Protein AF-A0A960QEC6-F1 (afdb_monomer)

pLDDT: mean 87.74, std 12.14, range [44.19, 95.44]

Sequence (48 aa):
METGLTLNHFLAVSGALFAIGFAGVLIRRNIIVIFMCLELMLSAANLT

Structure (mmCIF, N/CA/C/O backbone):
data_AF-A0A960QEC6-F1
#
_entry.id   AF-A0A960QEC6-F1
#
loop_
_atom_site.group_PDB
_atom_site.id
_atom_site.type_symbol
_atom_site.label_atom_id
_atom_site.label_alt_id
_atom_site.label_comp_id
_atom_site.label_asym_id
_atom_site.label_entity_id
_atom_site.label_seq_id
_atom_site.pdbx_PDB_ins_code
_atom_site.Cartn_x
_atom_site.Cartn_y
_atom_site.Cartn_z
_atom_site.occupancy
_atom_site.B_iso_or_equiv
_atom_site.auth_seq_id
_atom_site.auth_comp_id
_atom_site.auth_asym_id
_atom_site.auth_atom_id
_atom_site.pdbx_PDB_model_num
ATOM 1 N N . MET A 1 1 ? 11.209 -20.878 -22.931 1.00 44.19 1 MET A N 1
ATOM 2 C CA . MET A 1 1 ? 10.314 -19.712 -22.791 1.00 44.19 1 MET A CA 1
ATOM 3 C C . MET A 1 1 ? 10.814 -18.939 -21.592 1.00 44.19 1 MET A C 1
ATOM 5 O O . MET A 1 1 ? 10.469 -19.274 -20.468 1.00 44.19 1 MET A O 1
ATOM 9 N N . GLU A 1 2 ? 11.734 -18.009 -21.817 1.00 53.19 2 GLU A N 1
ATOM 10 C CA . GLU A 1 2 ? 12.245 -17.144 -20.758 1.00 53.19 2 GLU A CA 1
ATOM 11 C C . GLU A 1 2 ? 11.138 -16.138 -20.452 1.00 53.19 2 GLU A C 1
ATOM 13 O O . GLU A 1 2 ? 10.973 -15.141 -21.152 1.00 53.19 2 GLU A O 1
ATOM 18 N N . THR A 1 3 ? 10.287 -16.447 -19.475 1.00 56.00 3 THR A N 1
ATOM 19 C CA . THR A 1 3 ? 9.324 -15.483 -18.940 1.00 56.00 3 THR A CA 1
ATOM 20 C C . THR A 1 3 ? 10.126 -14.451 -18.161 1.00 56.00 3 THR A C 1
ATOM 22 O O . THR A 1 3 ? 10.256 -14.543 -16.941 1.00 56.00 3 THR A O 1
ATOM 25 N N . GLY A 1 4 ? 10.758 -13.530 -18.891 1.00 59.59 4 GLY A N 1
ATOM 26 C CA . GLY A 1 4 ? 11.533 -12.442 -18.328 1.00 59.59 4 GLY A CA 1
ATOM 27 C C . GLY A 1 4 ? 10.627 -11.655 -17.399 1.00 59.59 4 GLY A C 1
ATOM 28 O O . GLY A 1 4 ? 9.723 -10.952 -17.849 1.00 59.59 4 GLY A O 1
ATOM 29 N N . LEU A 1 5 ? 10.841 -11.810 -16.097 1.00 66.00 5 LEU A N 1
ATOM 30 C CA . LEU A 1 5 ? 10.220 -10.982 -15.077 1.00 66.00 5 LEU A CA 1
ATOM 31 C C . LEU A 1 5 ? 10.817 -9.580 -15.235 1.00 66.00 5 LEU A C 1
ATOM 33 O O . LEU A 1 5 ? 11.827 -9.228 -14.636 1.00 66.00 5 LEU A O 1
ATOM 37 N N . THR A 1 6 ? 10.248 -8.821 -16.171 1.00 77.88 6 THR A N 1
ATOM 38 C CA . THR A 1 6 ? 10.687 -7.459 -16.481 1.00 77.88 6 THR A CA 1
ATOM 39 C C . THR A 1 6 ? 10.427 -6.542 -15.288 1.00 77.88 6 THR A C 1
ATOM 41 O O . THR A 1 6 ? 9.474 -6.760 -14.537 1.00 77.88 6 THR A O 1
ATOM 44 N N . LEU A 1 7 ? 11.221 -5.474 -15.161 1.00 81.31 7 LEU A N 1
ATOM 45 C CA . LEU A 1 7 ? 11.080 -4.447 -14.117 1.00 81.31 7 LEU A CA 1
ATOM 46 C C . LEU A 1 7 ? 9.630 -3.952 -13.945 1.00 81.31 7 LEU A C 1
ATOM 48 O O . LEU A 1 7 ? 9.174 -3.705 -12.835 1.00 81.31 7 LEU A O 1
ATOM 52 N N . ASN A 1 8 ? 8.880 -3.871 -15.049 1.00 85.12 8 ASN A N 1
ATOM 53 C CA . ASN A 1 8 ? 7.480 -3.448 -15.055 1.00 85.12 8 ASN A CA 1
ATOM 54 C C . ASN A 1 8 ? 6.567 -4.341 -14.200 1.00 85.12 8 ASN A C 1
ATOM 56 O O . ASN A 1 8 ? 5.608 -3.843 -13.618 1.00 85.12 8 ASN A O 1
ATOM 60 N N . HIS A 1 9 ? 6.846 -5.645 -14.112 1.00 86.81 9 HIS A N 1
ATOM 61 C CA . HIS A 1 9 ? 6.018 -6.576 -13.344 1.00 86.81 9 HIS A CA 1
ATOM 62 C C . HIS A 1 9 ? 6.191 -6.352 -11.837 1.00 86.81 9 HIS A C 1
ATOM 64 O O . HIS A 1 9 ? 5.207 -6.305 -11.103 1.00 86.81 9 HIS A O 1
ATOM 70 N N . PHE A 1 10 ? 7.433 -6.136 -11.391 1.00 88.06 10 PHE A N 1
ATOM 71 C CA . PHE A 1 10 ? 7.730 -5.770 -10.006 1.00 88.06 10 PHE A CA 1
ATOM 72 C C . PHE A 1 10 ? 7.136 -4.406 -9.657 1.00 88.06 10 PHE A C 1
ATOM 74 O O . PHE A 1 10 ? 6.447 -4.289 -8.650 1.00 88.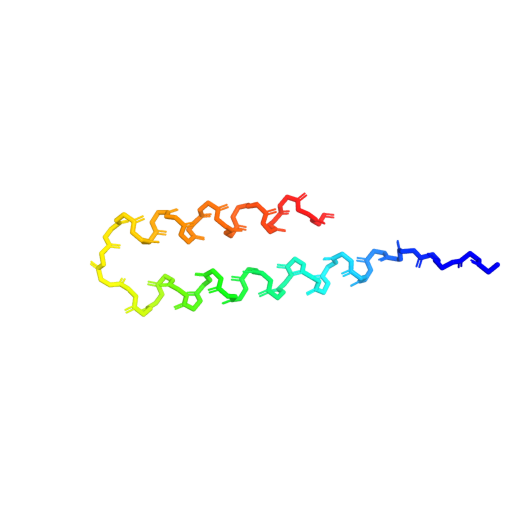06 10 PHE A O 1
ATOM 81 N N . LEU A 1 11 ? 7.291 -3.408 -10.531 1.00 88.25 11 LEU A N 1
ATOM 82 C CA . LEU A 1 11 ? 6.737 -2.071 -10.315 1.00 88.25 11 LEU A CA 1
ATOM 83 C C . LEU A 1 11 ? 5.201 -2.087 -10.200 1.00 88.25 11 LEU A C 1
ATOM 85 O O . LEU A 1 11 ? 4.633 -1.408 -9.345 1.00 88.25 11 LEU A O 1
ATOM 89 N N . ALA A 1 12 ? 4.526 -2.897 -11.024 1.00 91.31 12 ALA A N 1
ATOM 90 C CA . ALA A 1 12 ? 3.076 -3.068 -10.969 1.00 91.31 12 ALA A CA 1
ATOM 91 C C . ALA A 1 12 ? 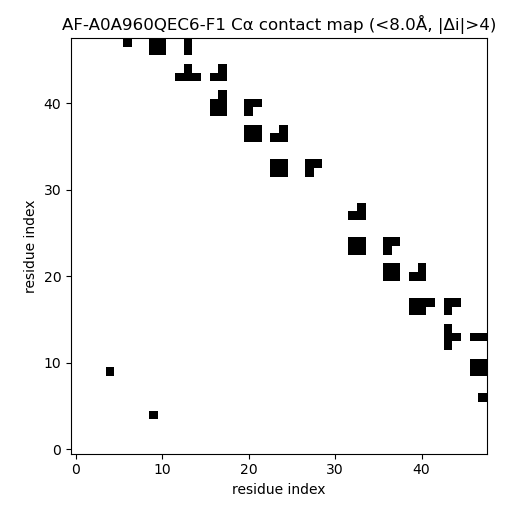2.615 -3.726 -9.657 1.00 91.31 12 ALA A C 1
ATOM 93 O O . ALA A 1 12 ? 1.651 -3.265 -9.043 1.00 91.31 12 ALA A O 1
ATOM 94 N N . VAL A 1 13 ? 3.312 -4.772 -9.201 1.00 91.44 13 VAL A N 1
ATOM 95 C CA 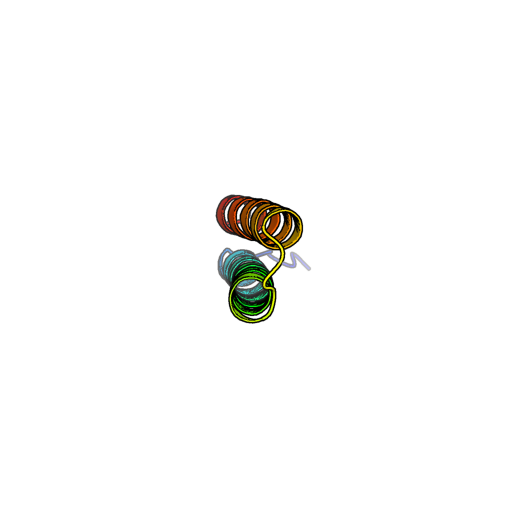. VAL A 1 13 ? 2.991 -5.471 -7.946 1.00 91.44 13 VAL A CA 1
ATOM 96 C C . VAL A 1 13 ? 3.272 -4.584 -6.729 1.00 91.44 13 VAL A C 1
ATOM 98 O O . VAL A 1 13 ? 2.410 -4.457 -5.858 1.00 91.44 13 VAL A O 1
ATOM 101 N N . SER A 1 14 ? 4.426 -3.917 -6.691 1.00 91.50 14 SER A N 1
ATOM 102 C CA . SER A 1 14 ? 4.797 -2.960 -5.641 1.00 91.50 14 SER A CA 1
ATOM 103 C C . SER A 1 14 ? 3.808 -1.798 -5.563 1.00 91.50 14 SER A C 1
ATOM 105 O O . SER A 1 14 ? 3.330 -1.464 -4.480 1.00 91.50 14 SER A O 1
ATOM 107 N N . GLY A 1 15 ? 3.417 -1.228 -6.707 1.00 93.81 15 GLY A N 1
ATOM 108 C CA . GLY A 1 15 ? 2.397 -0.181 -6.768 1.00 93.81 15 GLY A CA 1
ATOM 109 C C . GLY A 1 15 ? 1.032 -0.647 -6.248 1.00 93.81 15 GLY A C 1
ATOM 110 O O . GLY A 1 15 ? 0.384 0.077 -5.489 1.00 93.81 15 GLY A O 1
ATOM 111 N N . ALA A 1 16 ? 0.613 -1.870 -6.587 1.00 94.31 16 ALA A N 1
ATOM 112 C CA . ALA A 1 16 ? -0.633 -2.450 -6.089 1.00 94.31 16 ALA A CA 1
ATOM 113 C C . ALA A 1 16 ? -0.607 -2.669 -4.565 1.00 94.31 16 ALA A C 1
ATOM 115 O O . ALA A 1 16 ? -1.542 -2.254 -3.876 1.00 94.31 16 ALA A O 1
ATOM 116 N N . LEU A 1 17 ? 0.464 -3.258 -4.018 1.00 92.56 17 LEU A N 1
ATOM 117 C CA . LEU A 1 17 ? 0.610 -3.426 -2.566 1.00 92.56 17 LEU A CA 1
ATOM 118 C C . LEU A 1 17 ? 0.657 -2.075 -1.840 1.00 92.56 17 LEU A C 1
ATOM 120 O O . LEU A 1 17 ? 0.014 -1.916 -0.801 1.00 92.56 17 LEU A O 1
ATOM 124 N N . PHE A 1 18 ? 1.366 -1.088 -2.391 1.00 94.19 18 PHE A N 1
ATOM 125 C CA . PHE A 1 18 ? 1.442 0.249 -1.807 1.00 94.19 18 PHE A CA 1
ATOM 126 C C . PHE A 1 18 ? 0.067 0.927 -1.762 1.00 94.19 18 PHE A C 1
ATOM 128 O O . PHE A 1 18 ? -0.300 1.494 -0.733 1.00 94.19 18 PHE A O 1
ATO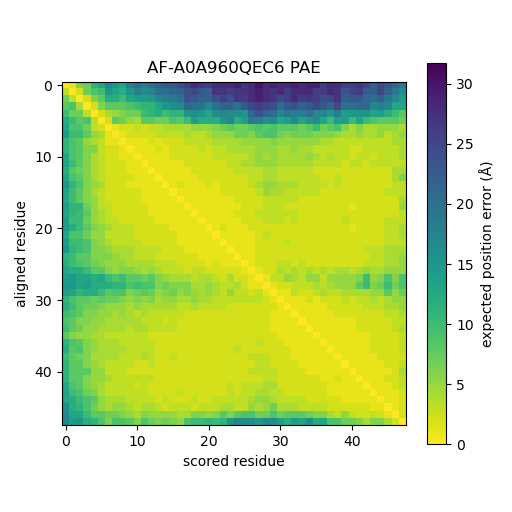M 135 N N . ALA A 1 19 ? -0.728 0.824 -2.833 1.00 95.31 19 ALA A N 1
ATOM 136 C CA . ALA A 1 19 ? -2.086 1.365 -2.874 1.00 95.31 19 ALA A CA 1
ATOM 137 C C . ALA A 1 19 ? -3.015 0.696 -1.843 1.00 95.31 19 ALA A C 1
ATOM 139 O O . ALA A 1 19 ? -3.814 1.381 -1.201 1.00 95.31 19 ALA A O 1
ATOM 140 N N . ILE A 1 20 ? -2.880 -0.619 -1.633 1.00 94.12 20 ILE A N 1
ATOM 141 C CA . ILE A 1 20 ? -3.624 -1.355 -0.597 1.00 94.12 20 ILE A CA 1
ATOM 142 C C . ILE A 1 20 ? -3.232 -0.862 0.801 1.00 94.12 20 ILE A C 1
ATOM 144 O O . ILE A 1 20 ? -4.106 -0.585 1.628 1.00 94.12 20 ILE A O 1
ATOM 148 N N . GLY A 1 21 ? -1.932 -0.705 1.062 1.00 93.75 21 GLY A N 1
ATOM 149 C CA . GLY A 1 21 ? -1.436 -0.146 2.319 1.00 93.75 21 GLY A CA 1
ATOM 150 C C . GLY A 1 21 ? -1.929 1.284 2.554 1.00 93.75 21 GLY A C 1
ATOM 151 O O . GLY A 1 21 ? -2.435 1.589 3.634 1.00 93.75 21 GLY A O 1
ATOM 152 N N . PHE A 1 22 ? -1.893 2.129 1.519 1.00 94.75 22 PHE A N 1
ATOM 153 C 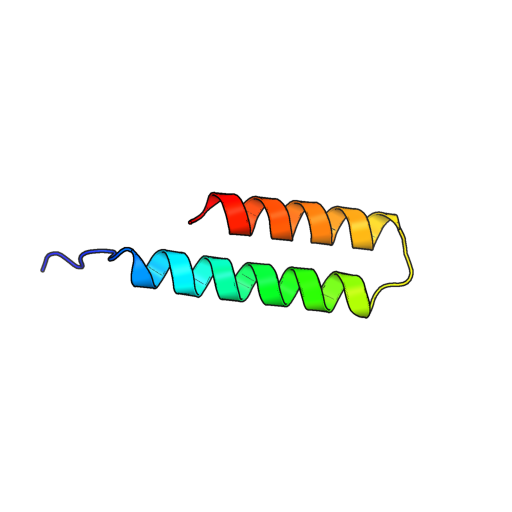CA . PHE A 1 22 ? -2.366 3.513 1.574 1.00 94.75 22 PHE A CA 1
ATOM 154 C C . PHE A 1 22 ? -3.869 3.603 1.868 1.00 94.75 22 PHE A C 1
ATOM 156 O O . PHE A 1 22 ? -4.289 4.361 2.745 1.00 94.75 22 PHE A O 1
ATOM 163 N N . ALA A 1 23 ? -4.685 2.780 1.202 1.00 95.44 23 ALA A N 1
ATOM 164 C CA . ALA A 1 23 ? -6.113 2.681 1.496 1.00 95.44 23 ALA A CA 1
ATOM 165 C C . ALA A 1 23 ? -6.360 2.236 2.951 1.00 95.44 23 ALA A C 1
ATOM 167 O O . ALA A 1 23 ? -7.232 2.781 3.631 1.00 95.44 23 ALA A O 1
ATOM 168 N N . GLY A 1 24 ? -5.558 1.297 3.459 1.00 91.81 24 GLY A N 1
ATOM 169 C CA . GLY A 1 24 ? -5.604 0.851 4.852 1.00 91.81 24 GLY A CA 1
ATOM 170 C C . GLY A 1 24 ? -5.315 1.966 5.864 1.00 91.81 24 GLY A C 1
ATOM 171 O O . GLY A 1 24 ? -6.028 2.069 6.865 1.00 91.81 24 GLY A O 1
ATOM 172 N N . VAL A 1 25 ? -4.340 2.836 5.577 1.00 94.62 25 VAL A N 1
ATOM 173 C CA . VAL A 1 25 ? -4.003 4.002 6.415 1.00 94.62 25 VAL A CA 1
ATOM 174 C C . VAL A 1 25 ? -5.157 5.009 6.479 1.00 94.62 25 VAL A C 1
ATOM 176 O O . VAL A 1 25 ? -5.454 5.517 7.558 1.00 94.62 25 VAL A O 1
ATOM 179 N N . LEU A 1 26 ? -5.844 5.271 5.361 1.00 93.44 26 LEU A N 1
ATOM 180 C CA . LEU A 1 26 ? -6.941 6.249 5.306 1.00 93.44 26 LEU A CA 1
ATOM 181 C C . LEU A 1 26 ? -8.218 5.782 6.025 1.00 93.44 26 LEU A C 1
ATOM 183 O O . LEU A 1 26 ? -8.949 6.598 6.584 1.00 93.44 26 LEU A O 1
ATOM 187 N N . ILE A 1 27 ? -8.509 4.478 6.007 1.00 93.8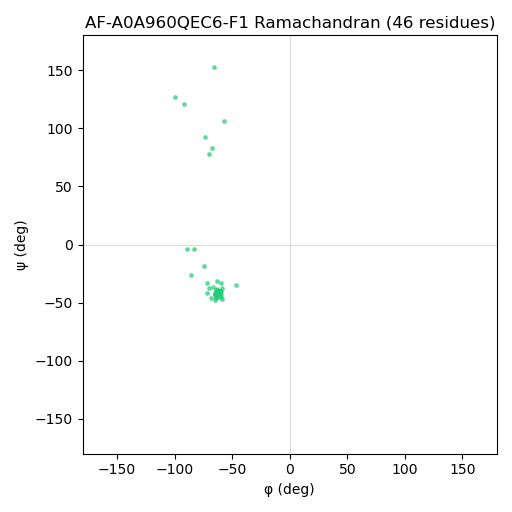8 27 ILE A N 1
ATOM 188 C CA . ILE A 1 27 ? -9.773 3.925 6.528 1.00 93.88 27 ILE A CA 1
ATOM 189 C C . ILE A 1 27 ? -9.700 3.653 8.041 1.00 93.88 27 ILE A C 1
ATOM 191 O O . ILE A 1 27 ? -10.723 3.612 8.733 1.00 93.88 27 ILE A O 1
ATOM 195 N N . ARG A 1 28 ? -8.505 3.419 8.590 1.00 93.12 28 ARG A N 1
ATOM 196 C CA . ARG A 1 28 ? -8.343 2.905 9.956 1.00 93.12 28 ARG A CA 1
ATOM 197 C C . ARG A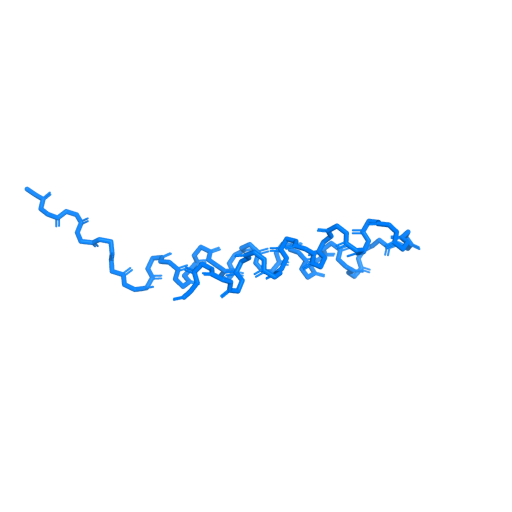 1 28 ? -8.009 4.026 10.935 1.00 93.12 28 ARG A C 1
ATOM 199 O O . ARG A 1 28 ? -7.023 4.724 10.787 1.00 93.12 28 ARG A O 1
ATOM 206 N N . ARG A 1 29 ? -8.790 4.129 12.017 1.00 92.69 29 ARG A N 1
ATOM 207 C CA . ARG A 1 29 ? -8.538 5.057 13.141 1.00 92.69 29 ARG A CA 1
ATOM 208 C C . ARG A 1 29 ? -7.653 4.463 14.248 1.00 92.69 29 ARG A C 1
ATOM 210 O O . ARG A 1 29 ? -7.354 5.136 15.226 1.00 92.69 29 ARG A O 1
ATOM 217 N N . ASN A 1 30 ? -7.278 3.186 14.137 1.00 93.44 30 ASN A N 1
ATOM 218 C CA . ASN A 1 30 ? -6.435 2.517 15.126 1.00 93.44 30 ASN A CA 1
ATOM 219 C C . ASN A 1 30 ? -4.958 2.642 14.735 1.00 93.44 30 ASN A C 1
ATOM 221 O O . ASN A 1 30 ? -4.556 2.136 13.690 1.00 93.44 30 ASN A O 1
ATOM 225 N N . ILE A 1 31 ? -4.161 3.252 15.612 1.00 93.38 31 ILE A N 1
ATOM 226 C CA . ILE A 1 31 ? -2.740 3.551 15.399 1.00 93.38 31 ILE A CA 1
ATOM 227 C C . ILE A 1 31 ? -1.924 2.280 15.122 1.00 93.38 31 ILE A C 1
ATOM 229 O O . ILE A 1 31 ? -1.056 2.297 14.255 1.00 93.38 31 ILE A O 1
ATOM 233 N N . ILE A 1 32 ? -2.239 1.157 15.779 1.00 94.94 32 ILE A N 1
ATOM 234 C CA . ILE A 1 32 ? -1.540 -0.122 15.549 1.00 94.94 32 ILE A CA 1
ATOM 235 C C . ILE A 1 32 ? -1.774 -0.618 14.116 1.00 94.94 32 ILE A C 1
ATOM 237 O O . ILE A 1 32 ? -0.854 -1.074 13.446 1.00 94.94 32 ILE A O 1
ATOM 241 N N . VAL A 1 33 ? -3.008 -0.490 13.621 1.00 93.69 33 VAL A N 1
ATOM 242 C CA . VAL A 1 33 ? -3.359 -0.916 12.260 1.00 93.69 33 VAL A CA 1
ATOM 243 C C . VAL A 1 33 ? -2.722 0.010 11.229 1.00 93.69 33 VAL A C 1
ATOM 245 O O . VAL A 1 33 ? -2.239 -0.471 10.211 1.00 93.69 33 VAL A O 1
ATOM 248 N N . ILE A 1 34 ? -2.663 1.315 11.513 1.00 94.19 34 ILE A N 1
ATOM 249 C CA . ILE A 1 34 ? -1.934 2.275 10.678 1.00 94.19 34 ILE A CA 1
ATOM 250 C C . ILE A 1 34 ? -0.458 1.864 10.588 1.00 94.19 34 ILE A C 1
ATOM 252 O O . ILE A 1 34 ? 0.064 1.774 9.484 1.00 94.19 34 ILE A O 1
ATOM 256 N N . PHE A 1 35 ? 0.191 1.530 11.709 1.00 94.94 35 PHE A N 1
ATOM 257 C CA . PHE A 1 35 ? 1.581 1.055 11.723 1.00 94.94 35 PHE A CA 1
ATOM 258 C C . PHE A 1 35 ? 1.787 -0.227 10.906 1.00 94.94 35 PHE A C 1
ATOM 260 O O . PHE A 1 35 ? 2.726 -0.305 10.122 1.00 94.94 35 PHE A O 1
ATOM 267 N N . MET A 1 36 ? 0.877 -1.196 11.018 1.00 94.12 36 MET A N 1
ATOM 268 C CA . MET A 1 36 ? 0.926 -2.427 10.222 1.00 94.12 36 MET A CA 1
ATOM 269 C C . MET A 1 36 ? 0.772 -2.147 8.716 1.00 94.12 36 MET A C 1
ATOM 271 O O . MET A 1 36 ? 1.453 -2.755 7.892 1.00 94.12 36 MET A O 1
ATOM 275 N N . CYS A 1 37 ? -0.095 -1.200 8.339 1.00 94.81 37 CYS A N 1
ATOM 276 C CA . CYS A 1 37 ? -0.207 -0.746 6.953 1.00 94.81 37 CYS A CA 1
ATOM 277 C C . CYS A 1 37 ? 1.064 -0.021 6.486 1.00 94.81 37 CYS A C 1
ATOM 279 O O . CYS A 1 37 ? 1.466 -0.214 5.342 1.00 94.81 37 CYS A O 1
ATOM 281 N N . LEU A 1 38 ? 1.721 0.758 7.351 1.00 94.19 38 LEU A N 1
ATOM 282 C CA . LEU A 1 38 ? 2.994 1.407 7.031 1.00 94.19 38 LEU A CA 1
ATOM 283 C C . LEU A 1 38 ? 4.119 0.389 6.800 1.00 94.19 38 LEU A C 1
ATOM 285 O O . LEU A 1 38 ? 4.862 0.550 5.836 1.00 94.19 38 LEU A O 1
ATOM 289 N N . GLU A 1 39 ? 4.216 -0.676 7.603 1.00 94.56 39 GLU A N 1
ATOM 290 C CA . GLU A 1 39 ? 5.174 -1.768 7.352 1.00 94.56 39 GLU A CA 1
ATOM 291 C C . GLU A 1 39 ? 4.912 -2.460 6.006 1.00 94.56 39 GLU A C 1
ATOM 293 O O . GLU A 1 39 ? 5.848 -2.726 5.249 1.00 94.56 39 GLU A O 1
ATOM 298 N N . LEU A 1 40 ? 3.640 -2.678 5.653 1.00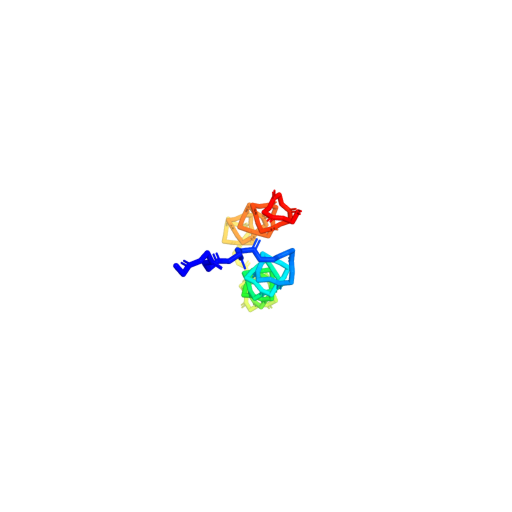 93.19 40 LEU A N 1
ATOM 299 C CA . LEU A 1 40 ? 3.253 -3.225 4.349 1.00 93.19 40 LEU A CA 1
ATOM 300 C C . LEU A 1 40 ? 3.643 -2.285 3.195 1.00 93.19 40 LEU A C 1
ATOM 302 O O . LEU A 1 40 ? 4.170 -2.747 2.182 1.00 93.19 40 LEU A O 1
ATOM 306 N N . MET A 1 41 ? 3.437 -0.972 3.344 1.00 95.19 41 MET A N 1
ATOM 307 C CA . MET A 1 41 ? 3.850 0.028 2.348 1.00 95.19 41 MET A CA 1
ATOM 308 C C . MET A 1 41 ? 5.374 0.084 2.190 1.00 95.19 41 MET A C 1
ATOM 310 O O . MET A 1 41 ? 5.863 0.188 1.064 1.00 95.19 41 MET A O 1
ATOM 314 N N . LEU A 1 42 ? 6.126 -0.028 3.289 1.00 94.38 42 LEU A N 1
ATOM 315 C CA . LEU A 1 42 ? 7.590 -0.091 3.266 1.00 94.38 42 LEU A CA 1
ATOM 316 C C . LEU A 1 42 ? 8.087 -1.355 2.553 1.00 94.38 42 LEU A C 1
ATOM 318 O O . LEU A 1 42 ? 9.005 -1.287 1.737 1.00 94.38 42 LEU A O 1
ATOM 322 N N . SER A 1 43 ? 7.451 -2.499 2.819 1.00 93.44 43 SER A N 1
ATOM 323 C CA . SER A 1 43 ? 7.764 -3.766 2.152 1.00 93.44 43 SER A CA 1
ATOM 324 C C . SER A 1 43 ? 7.505 -3.693 0.643 1.00 93.44 43 SER A C 1
ATOM 326 O O . SER A 1 43 ? 8.327 -4.161 -0.143 1.00 93.44 43 SER A O 1
ATOM 328 N N . ALA A 1 44 ? 6.421 -3.032 0.228 1.00 91.81 44 ALA A N 1
ATOM 329 C CA . ALA A 1 44 ? 6.114 -2.795 -1.180 1.00 91.81 44 ALA A CA 1
ATOM 330 C C . ALA A 1 44 ? 7.154 -1.893 -1.867 1.00 91.81 44 ALA A C 1
ATOM 332 O O . ALA A 1 44 ? 7.587 -2.187 -2.978 1.00 91.81 44 ALA A O 1
ATOM 333 N N . ALA A 1 45 ? 7.602 -0.825 -1.199 1.00 89.94 45 ALA A N 1
ATOM 334 C CA . ALA A 1 45 ? 8.650 0.053 -1.720 1.00 89.94 45 ALA A CA 1
ATOM 335 C C . ALA A 1 45 ? 9.997 -0.673 -1.891 1.00 89.94 45 ALA A C 1
ATOM 337 O O . ALA A 1 45 ? 10.738 -0.364 -2.816 1.00 89.94 45 ALA A O 1
ATOM 338 N N . ASN A 1 46 ? 10.289 -1.665 -1.043 1.00 91.62 46 ASN A N 1
ATOM 339 C CA . ASN A 1 46 ? 11.495 -2.491 -1.140 1.00 91.62 46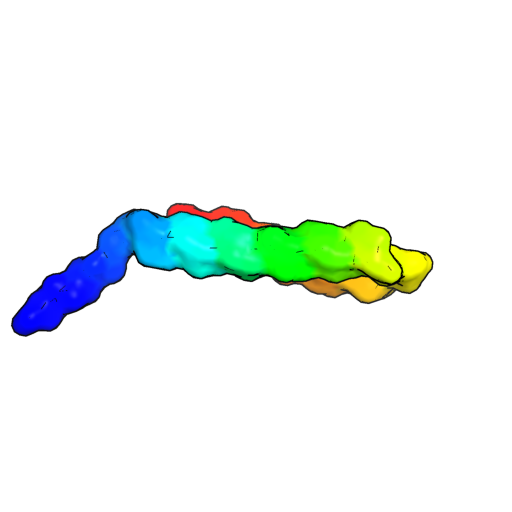 ASN A CA 1
ATOM 340 C C . ASN A 1 46 ? 11.446 -3.526 -2.284 1.00 91.62 46 ASN A C 1
ATOM 342 O O . ASN A 1 46 ? 12.482 -4.067 -2.656 1.00 91.62 46 ASN A O 1
ATOM 346 N N . LEU A 1 47 ? 10.263 -3.851 -2.817 1.00 80.06 47 LEU A N 1
ATOM 347 C CA . LEU A 1 47 ? 10.109 -4.800 -3.932 1.00 80.06 47 LEU A CA 1
ATOM 348 C C . LEU A 1 47 ? 10.339 -4.165 -5.319 1.00 80.06 47 LEU A C 1
ATOM 350 O O . LEU A 1 47 ? 10.268 -4.877 -6.321 1.00 80.06 47 LEU A O 1
ATOM 354 N N . THR A 1 48 ? 10.568 -2.850 -5.386 1.00 71.19 48 THR A N 1
ATOM 355 C CA . THR A 1 48 ? 10.949 -2.116 -6.608 1.00 71.19 48 THR A CA 1
ATOM 356 C C . THR A 1 48 ? 12.463 -2.028 -6.723 1.00 71.19 48 THR A C 1
ATOM 358 O O . THR A 1 48 ? 12.969 -2.255 -7.844 1.00 71.19 48 THR A O 1
#

Mean predicted aligned error: 5.27 Å

Solvent-accessible surface area (backbone atoms only — not comparable to full-atom values): 2660 Å² total; per-residue (Å²): 133,83,81,72,83,46,71,66,58,38,45,52,51,20,51,52,44,28,52,53,18,51,53,46,41,76,74,46,91,47,68,71,60,29,50,54,21,49,54,46,28,52,54,18,63,69,55,96

Secondary structure (DSSP, 8-state):
------HHHHHHHHHHHHHHHHHHHHH---HHHHHHHHHHHHHHHHT-

Radius of gyration: 13.2 Å; Cα contacts (8 Å, |Δi|>4): 37; chains: 1; bounding box: 22×26×38 Å

Foldseek 3Di:
DCPPPDPVVLLVQLVVQLVVLVVQLVPDPDPVSVVVSVVSNVVSVVSD